Protein AF-A0A1D1XS83-F1 (afdb_monomer)

Organism: NCBI:txid1678845

Foldseek 3Di:
DDDDPDPPPDQDDDDDDDDDDDDDDPPPPPDDDDDDPPPPPVPPVPPPPPPCPVVVVVCVPQVVVQVVCVVVVHDGDDDDPSVVVVVVVVVVVCVVPVDPDDDPDPDDDDDDDD

pLDDT: mean 73.69, std 22.11, range [36.22, 98.56]

Radius of gyration: 24.31 Å; Cα contacts (8 Å, |Δi|>4): 29; chains: 1; bounding box: 33×80×52 Å

Solvent-accessible surface area (backbone atoms only — not comparable to full-atom values): 8290 Å² total; per-residue (Å²): 140,80,87,78,83,79,84,75,80,80,72,80,76,86,78,79,82,81,77,84,82,84,81,91,87,83,87,86,84,86,88,81,83,85,84,80,79,90,71,76,72,72,76,75,63,76,81,72,77,76,81,49,59,67,58,53,56,51,46,69,56,51,48,62,54,34,54,54,29,51,78,69,74,42,82,74,80,76,91,49,72,69,59,52,52,49,53,53,54,52,53,62,74,27,69,87,74,71,58,92,69,81,75,96,61,94,67,91,82,87,83,85,87,132

Mean predicted aligned error: 16.49 Å

Sequence (114 aa):
GQQSPLRHQYHPPMAPKAALSCGLLGTLLVLSSSLIPSSASRFEGPRRALQGAPQRTVQAYLAPHNQLRARLRLPPLQWSDALASYAAWWANQRSGDCLLIHSNSNYGENIFWG

InterPro domains:
  IPR001283 Cysteine-rich secretory protein-related [PTHR10334] (59-113)
  IPR014044 CAP domain [PF00188] (63-113)
  IPR035940 CAP superfamily [G3DSA:3.40.33.10] (52-114)
  IPR035940 CAP superfamily [SSF55797] (56-114)

Secondary structure (DSSP, 8-state):
--PPP----------------------S---------S---------TTSSSHHHHHHHHHHHHHHHHHHHTTPPPP---HHHHHHHHHHHHHHTTT---PPPSSSS-------

Structure (mmCIF, N/CA/C/O backbone):
data_AF-A0A1D1XS83-F1
#
_entry.id   AF-A0A1D1XS83-F1
#
loop_
_atom_site.group_PDB
_atom_site.id
_atom_site.type_symbol
_atom_site.label_atom_id
_atom_site.label_alt_id
_atom_site.label_comp_id
_atom_site.label_asym_id
_atom_site.label_entity_id
_atom_site.label_seq_id
_atom_site.pdbx_PDB_ins_code
_atom_site.Cartn_x
_atom_site.Cartn_y
_atom_site.Cartn_z
_atom_site.occupancy
_atom_site.B_iso_or_equiv
_atom_site.auth_seq_id
_atom_site.auth_comp_id
_atom_site.auth_asym_id
_atom_site.auth_atom_id
_atom_site.pdbx_PDB_model_num
ATOM 1 N N . GLY A 1 1 ? 15.049 26.476 2.700 1.00 44.72 1 GLY A N 1
ATOM 2 C CA . GLY A 1 1 ? 15.568 25.194 3.200 1.00 44.72 1 GLY A CA 1
ATOM 3 C C . GLY A 1 1 ? 15.165 25.045 4.644 1.00 44.72 1 GLY A C 1
ATOM 4 O O . GLY A 1 1 ? 15.668 25.792 5.465 1.00 44.72 1 GLY A O 1
ATOM 5 N N . GLN A 1 2 ? 14.230 24.149 4.945 1.00 36.22 2 GLN A N 1
ATOM 6 C CA . GLN A 1 2 ? 13.930 23.748 6.317 1.00 36.22 2 GLN A CA 1
ATOM 7 C C . GLN A 1 2 ? 14.075 22.231 6.391 1.00 36.22 2 GLN A C 1
ATOM 9 O O . GLN A 1 2 ? 13.381 21.485 5.705 1.00 36.22 2 GLN A O 1
ATOM 14 N N . GLN A 1 3 ? 15.073 21.805 7.157 1.00 41.88 3 GLN A N 1
ATOM 15 C CA . GLN A 1 3 ? 15.390 20.413 7.433 1.00 41.88 3 GLN A CA 1
ATOM 16 C C . GLN A 1 3 ? 14.267 19.818 8.288 1.00 41.88 3 GLN A C 1
ATOM 18 O O . GLN A 1 3 ? 14.021 20.271 9.401 1.00 41.88 3 GLN A O 1
ATOM 23 N N . SER A 1 4 ? 13.569 18.817 7.749 1.00 50.00 4 SER A N 1
ATOM 24 C CA . SER A 1 4 ? 12.632 17.991 8.516 1.00 50.00 4 SER A CA 1
ATOM 25 C C . SER A 1 4 ? 13.433 16.997 9.365 1.00 50.00 4 SER A C 1
ATOM 27 O O . SER A 1 4 ? 14.263 16.277 8.802 1.00 50.00 4 SER A O 1
ATOM 29 N N . PRO A 1 5 ? 13.237 16.941 10.692 1.00 55.75 5 PRO A N 1
ATOM 30 C CA . PRO A 1 5 ? 14.050 16.100 11.555 1.00 55.75 5 PRO A CA 1
ATOM 31 C C . PRO A 1 5 ? 13.614 14.633 11.428 1.00 55.75 5 PRO A C 1
ATOM 33 O O . PRO A 1 5 ? 12.436 14.310 11.543 1.00 55.75 5 PRO A O 1
ATOM 36 N N . LEU A 1 6 ? 14.592 13.768 11.145 1.00 48.41 6 LEU A N 1
ATOM 37 C CA . LEU A 1 6 ? 14.623 12.319 11.390 1.00 48.41 6 LEU A CA 1
ATOM 38 C C . LEU A 1 6 ? 13.275 11.585 11.247 1.00 48.41 6 LEU A C 1
ATOM 40 O O . LEU A 1 6 ? 12.625 11.227 12.229 1.00 48.41 6 LEU A O 1
ATOM 44 N N . ARG A 1 7 ? 12.888 11.280 10.000 1.00 52.75 7 ARG A N 1
ATOM 45 C CA . ARG A 1 7 ? 11.832 10.297 9.715 1.00 52.75 7 ARG A CA 1
ATOM 46 C C . ARG A 1 7 ? 12.312 8.911 10.146 1.00 52.75 7 ARG A C 1
ATOM 48 O O . ARG A 1 7 ? 12.900 8.182 9.351 1.00 52.75 7 ARG A O 1
ATOM 55 N N . HIS A 1 8 ? 12.054 8.544 11.399 1.00 47.12 8 HIS A N 1
ATOM 56 C CA . HIS A 1 8 ? 12.110 7.151 11.818 1.00 47.12 8 HIS A CA 1
ATOM 57 C C . HIS A 1 8 ? 11.146 6.356 10.935 1.00 47.12 8 HIS A C 1
ATOM 59 O O . HIS A 1 8 ? 9.927 6.482 11.024 1.00 47.12 8 HIS A O 1
ATOM 65 N N . GLN A 1 9 ? 11.723 5.575 10.029 1.00 54.81 9 GLN A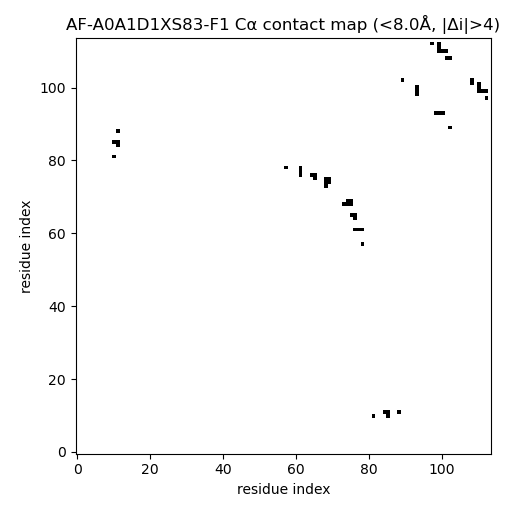 N 1
ATOM 66 C CA . GLN A 1 9 ? 11.041 4.601 9.195 1.00 54.81 9 GLN A CA 1
ATOM 67 C C . GLN A 1 9 ? 10.462 3.536 10.136 1.00 54.81 9 GLN A C 1
ATOM 69 O O . GLN A 1 9 ? 11.142 2.581 10.509 1.00 54.81 9 GLN A O 1
ATOM 74 N N . TYR A 1 10 ? 9.237 3.750 10.616 1.00 55.09 10 TYR A N 1
ATOM 75 C CA . TYR A 1 10 ? 8.570 2.791 11.485 1.00 55.09 10 TYR A CA 1
ATOM 76 C C . TYR A 1 10 ? 8.256 1.537 10.666 1.00 55.09 10 TYR A C 1
ATOM 78 O O . TYR A 1 10 ? 7.391 1.545 9.791 1.00 55.09 10 TYR A O 1
ATOM 86 N N . HIS A 1 11 ? 9.014 0.474 10.924 1.00 56.94 11 HIS A N 1
ATOM 87 C CA . HIS A 1 11 ? 8.752 -0.860 10.408 1.00 56.94 11 HIS A CA 1
ATOM 88 C C . HIS A 1 11 ? 7.805 -1.539 11.405 1.00 56.94 11 HIS A C 1
ATOM 90 O O . HIS A 1 11 ? 8.219 -1.765 12.545 1.00 56.94 11 HIS A O 1
ATOM 96 N N . PRO A 1 12 ? 6.539 -1.819 11.045 1.00 55.03 12 PRO A N 1
ATOM 97 C CA . PRO A 1 12 ? 5.611 -2.429 11.984 1.00 55.03 12 PRO A CA 1
ATOM 98 C C . PRO A 1 12 ? 6.123 -3.821 12.394 1.00 55.03 12 PRO A C 1
ATOM 100 O O . PRO A 1 12 ? 6.532 -4.598 11.525 1.00 55.03 12 PRO A O 1
ATOM 103 N N . PRO A 1 13 ? 6.126 -4.159 13.696 1.00 55.88 13 PRO A N 1
ATOM 104 C CA . PRO A 1 13 ? 6.515 -5.488 14.144 1.00 55.88 13 PRO A CA 1
ATOM 105 C C . PRO A 1 13 ? 5.528 -6.536 13.610 1.00 55.88 13 PRO A C 1
ATOM 107 O O . PRO A 1 13 ? 4.314 -6.323 13.616 1.00 55.88 13 PRO A O 1
ATOM 110 N N . MET A 1 14 ? 6.051 -7.681 13.158 1.00 51.31 14 MET A N 1
ATOM 111 C CA . MET A 1 14 ? 5.242 -8.831 12.746 1.00 51.31 14 MET A CA 1
ATOM 112 C C . MET A 1 14 ? 4.397 -9.295 13.939 1.00 51.31 14 MET A C 1
ATOM 114 O O . MET A 1 14 ? 4.940 -9.820 14.908 1.00 51.31 14 MET A O 1
ATOM 118 N N . ALA A 1 15 ? 3.080 -9.094 13.902 1.00 49.47 15 ALA A N 1
ATOM 119 C CA . ALA A 1 15 ? 2.200 -9.569 14.964 1.00 49.47 15 ALA A CA 1
ATOM 120 C C . ALA A 1 15 ? 2.047 -11.103 14.885 1.00 49.47 15 ALA A C 1
ATOM 122 O O . ALA A 1 15 ? 1.535 -11.605 13.877 1.00 49.47 15 ALA A O 1
ATOM 123 N N . PRO A 1 16 ? 2.424 -11.875 15.923 1.00 41.41 16 PRO A N 1
ATOM 124 C CA . PRO A 1 16 ? 2.022 -13.269 16.020 1.00 41.41 16 PRO A CA 1
ATOM 125 C C . PRO A 1 16 ? 0.538 -13.327 16.403 1.00 41.41 16 PRO A C 1
ATOM 127 O O . PRO A 1 16 ? 0.109 -12.749 17.402 1.00 41.41 16 PRO A O 1
ATOM 130 N N . LYS A 1 17 ? -0.269 -14.037 15.610 1.00 48.69 17 LYS A N 1
ATOM 131 C CA . LYS A 1 17 ? -1.652 -14.355 15.984 1.00 48.69 17 LYS A CA 1
ATOM 132 C C . LYS A 1 17 ? -1.609 -15.279 17.204 1.00 48.69 17 LYS A C 1
ATOM 134 O O . LYS A 1 17 ? -1.162 -16.418 17.090 1.00 48.69 17 LYS A O 1
ATOM 139 N N . ALA A 1 18 ? -2.049 -14.789 18.360 1.00 37.84 18 ALA A N 1
ATOM 140 C CA . ALA A 1 18 ? -2.208 -15.596 19.562 1.00 37.84 18 ALA A CA 1
ATOM 141 C C . ALA A 1 18 ? -3.224 -16.722 19.299 1.00 37.84 18 ALA A C 1
ATOM 143 O O . ALA A 1 18 ? -4.385 -16.461 18.986 1.00 37.84 18 ALA A O 1
ATOM 144 N N . ALA A 1 19 ? -2.783 -17.975 19.404 1.00 4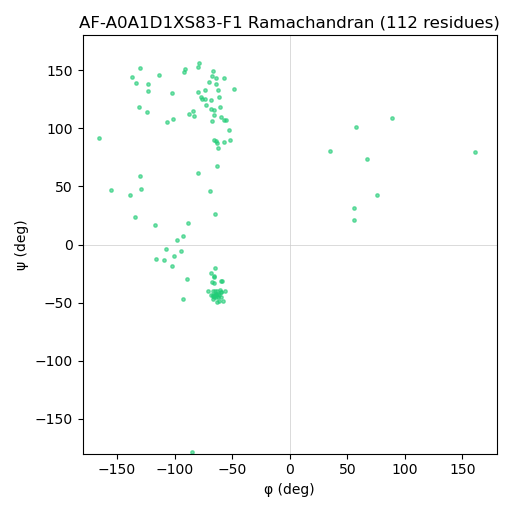3.91 19 ALA A N 1
ATOM 145 C CA . ALA A 1 19 ? -3.665 -19.133 19.407 1.00 43.91 19 ALA A CA 1
ATOM 146 C C . ALA A 1 19 ? -4.198 -19.326 20.833 1.00 43.91 19 ALA A C 1
ATOM 148 O O . ALA A 1 19 ? -3.442 -19.679 21.738 1.00 43.91 19 ALA A O 1
ATOM 149 N N . LEU A 1 20 ? -5.492 -19.070 21.045 1.00 45.03 20 LEU A N 1
ATOM 150 C CA . LEU A 1 20 ? -6.169 -19.447 22.283 1.00 45.03 20 LEU A CA 1
ATOM 151 C C . LEU A 1 20 ? -6.215 -20.981 22.377 1.00 45.03 20 LEU A C 1
ATOM 153 O O . LEU A 1 20 ? -6.833 -21.656 21.556 1.00 45.03 20 LEU A O 1
ATOM 157 N N . SER A 1 21 ? -5.534 -21.508 23.391 1.00 43.88 21 SER A N 1
ATOM 158 C CA . SER A 1 21 ? -5.565 -22.902 23.831 1.00 43.88 21 SER A CA 1
ATOM 159 C C . SER A 1 21 ? -6.935 -23.234 24.436 1.00 43.88 21 SER A C 1
ATOM 161 O O . SER A 1 21 ? -7.373 -22.558 25.366 1.00 43.88 21 SER A O 1
ATOM 163 N N . CYS A 1 22 ? -7.611 -24.269 23.926 1.00 47.06 22 CYS A N 1
ATOM 164 C CA . CYS A 1 22 ? -8.808 -24.844 24.542 1.00 47.06 22 CYS A CA 1
ATOM 165 C C . CYS A 1 22 ? -8.424 -26.190 25.165 1.00 47.06 22 CYS A C 1
ATOM 167 O O . CYS A 1 22 ? -8.142 -27.163 24.464 1.00 47.06 22 CYS A O 1
ATOM 169 N N . GLY A 1 23 ? -8.326 -26.205 26.492 1.00 40.59 23 GLY A N 1
ATOM 170 C CA . GLY A 1 23 ? -8.002 -27.388 27.270 1.00 40.59 23 GLY A CA 1
ATOM 171 C C . GLY A 1 23 ? -9.188 -28.340 27.471 1.00 40.59 23 GLY A C 1
ATOM 172 O O . GLY A 1 23 ? -10.343 -27.934 27.516 1.00 40.59 23 GLY A O 1
ATOM 173 N N . LEU A 1 24 ? -8.824 -29.601 27.722 1.00 52.19 24 LEU A N 1
ATOM 174 C CA . LEU A 1 24 ? -9.300 -30.379 28.879 1.00 52.19 24 LEU A CA 1
ATOM 175 C C . LEU A 1 24 ? -10.727 -30.967 28.890 1.00 52.19 24 LEU A C 1
ATOM 177 O O . LEU A 1 24 ? -11.335 -31.013 29.951 1.00 52.19 24 LEU A O 1
ATOM 181 N N . LEU A 1 25 ? -11.231 -31.551 27.795 1.00 51.00 25 LEU A N 1
ATOM 182 C CA . LEU A 1 25 ? -12.487 -32.339 27.835 1.00 51.00 25 LEU A CA 1
ATOM 183 C C . LEU A 1 25 ? -12.446 -33.642 27.003 1.00 51.00 25 LEU A C 1
ATOM 185 O O . LEU A 1 25 ? -13.391 -33.967 26.293 1.00 51.00 25 LEU A O 1
ATOM 189 N N . GLY A 1 26 ? -11.346 -34.403 27.057 1.00 47.09 26 GLY A N 1
ATOM 190 C CA . GLY A 1 26 ? -11.143 -35.562 26.169 1.00 47.09 26 GLY A CA 1
ATOM 191 C C . GLY A 1 26 ? -10.632 -36.855 26.809 1.00 47.09 26 GLY A C 1
ATOM 192 O O . GLY A 1 26 ? -10.004 -37.636 26.104 1.00 47.09 26 GLY A O 1
ATOM 193 N N . THR A 1 27 ? -10.823 -37.093 28.111 1.00 54.19 27 THR A N 1
ATOM 194 C CA . THR A 1 27 ? -10.194 -38.241 28.806 1.00 54.19 27 THR A CA 1
ATOM 195 C C . THR A 1 27 ? -11.147 -39.286 29.399 1.00 54.19 27 THR A C 1
ATOM 197 O O . THR A 1 27 ? -10.691 -40.116 30.177 1.00 54.19 27 THR A O 1
ATOM 200 N N . LEU A 1 28 ? -12.432 -39.344 29.019 1.00 48.22 28 LEU A N 1
ATOM 201 C CA . LEU A 1 28 ? -13.363 -40.330 29.606 1.00 48.22 28 LEU A CA 1
ATOM 202 C C . LEU A 1 28 ? -14.172 -41.162 28.601 1.00 48.22 28 LEU A C 1
ATOM 204 O O . LEU A 1 28 ? -15.377 -41.329 28.755 1.00 48.22 28 LEU A O 1
ATOM 208 N N . LEU A 1 29 ? -13.521 -41.726 27.584 1.00 46.41 29 LEU A N 1
ATOM 209 C CA . LEU A 1 29 ? -14.107 -42.852 26.838 1.00 46.41 29 LEU A CA 1
ATOM 210 C C . LEU A 1 29 ? -13.033 -43.722 26.176 1.00 46.41 29 LEU A C 1
ATOM 212 O O . LEU A 1 29 ? -13.105 -44.086 25.008 1.00 46.41 29 LEU A O 1
ATOM 216 N N . VAL A 1 30 ? -12.005 -44.063 26.952 1.00 54.34 30 VAL A N 1
ATOM 217 C CA . VAL A 1 30 ? -11.121 -45.188 26.640 1.00 54.34 30 VAL A CA 1
ATOM 218 C C . VAL A 1 30 ? -11.579 -46.328 27.532 1.00 54.34 30 VAL A C 1
ATOM 220 O O . VAL A 1 30 ? -11.390 -46.213 28.734 1.00 54.34 30 VAL A O 1
ATOM 223 N N . LEU A 1 31 ? -12.229 -47.350 26.956 1.00 50.28 31 LEU A N 1
ATOM 224 C CA . LEU A 1 31 ? -12.263 -48.766 27.386 1.00 50.28 31 LEU A CA 1
ATOM 225 C C . LEU A 1 31 ? -13.466 -49.494 26.747 1.00 50.28 31 LEU A C 1
ATOM 227 O O . LEU A 1 31 ? -14.498 -49.707 27.374 1.00 50.28 31 LEU A O 1
ATOM 231 N N . SER A 1 32 ? -13.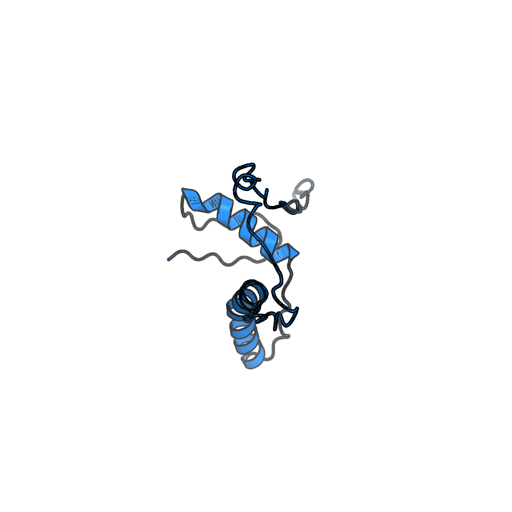335 -49.895 25.482 1.00 54.09 32 SER A N 1
ATOM 232 C CA . SER A 1 32 ? -13.950 -51.133 24.966 1.00 54.09 32 SER A CA 1
ATOM 233 C C . SER A 1 32 ? -13.342 -51.512 23.611 1.00 54.09 32 SER A C 1
ATOM 235 O O . SER A 1 32 ? -13.758 -51.074 22.550 1.00 54.09 32 SER A O 1
ATOM 237 N N . SER A 1 33 ? -12.304 -52.339 23.705 1.00 48.03 33 SER A N 1
ATOM 238 C CA . SER A 1 33 ? -12.086 -53.521 22.867 1.00 48.03 33 SER A CA 1
ATOM 239 C C . SER A 1 33 ? -12.005 -53.380 21.336 1.00 48.03 33 SER A C 1
ATOM 241 O O . SER A 1 33 ? -12.990 -53.477 20.615 1.00 48.03 33 SER A O 1
ATOM 243 N N . SER A 1 34 ? -10.745 -53.406 20.886 1.00 52.38 34 SER A N 1
ATOM 244 C CA . SER A 1 34 ? -10.217 -54.403 19.936 1.00 52.38 34 SER A CA 1
ATOM 245 C C . SER A 1 34 ? -10.322 -54.149 18.422 1.00 52.38 34 SER A C 1
ATOM 247 O O . SER A 1 34 ? -11.343 -54.377 17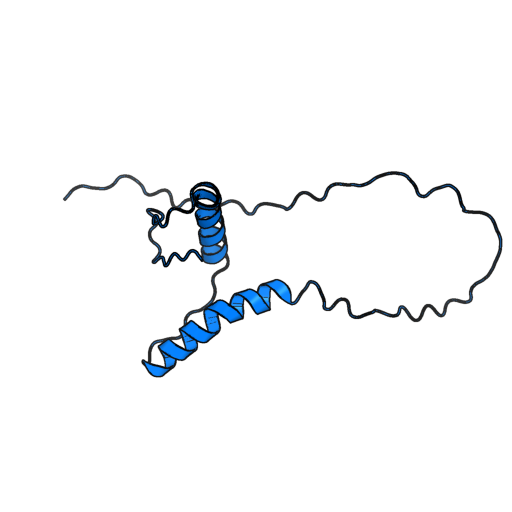.788 1.00 52.38 34 SER A O 1
ATOM 249 N N . LEU A 1 35 ? -9.136 -53.869 17.856 1.00 54.12 35 LEU A N 1
ATOM 250 C CA . LEU A 1 35 ? -8.633 -54.325 16.547 1.00 54.12 35 LEU A CA 1
ATOM 251 C C . LEU A 1 35 ? -9.348 -53.793 15.294 1.00 54.12 35 LEU A C 1
ATOM 253 O O . LEU A 1 35 ? -9.982 -54.534 14.550 1.00 54.12 35 LEU A O 1
ATOM 257 N N . ILE A 1 36 ? -9.108 -52.520 14.980 1.00 59.62 36 ILE A N 1
ATOM 258 C CA . ILE A 1 36 ? -9.217 -52.029 13.601 1.00 59.62 36 ILE A CA 1
ATOM 259 C C . ILE A 1 36 ? -7.876 -52.336 12.911 1.00 59.62 36 ILE A C 1
ATOM 261 O O . ILE A 1 36 ? -6.857 -51.775 13.325 1.00 59.62 36 ILE A O 1
ATOM 265 N N . PRO A 1 37 ? -7.817 -53.212 11.890 1.00 47.41 37 PRO A N 1
ATOM 266 C CA . PRO A 1 37 ? -6.618 -53.346 11.079 1.00 47.41 37 PRO A CA 1
ATOM 267 C C . PRO A 1 37 ? -6.339 -52.010 10.387 1.00 47.41 37 PRO A C 1
ATOM 269 O O . PRO A 1 37 ? -7.208 -51.424 9.741 1.00 47.41 37 PRO A O 1
ATOM 272 N N . SER A 1 38 ? -5.114 -51.517 10.567 1.00 55.88 38 SER A N 1
ATOM 273 C CA . SER A 1 38 ? -4.587 -50.288 9.983 1.00 55.88 38 SER A CA 1
ATOM 274 C C . SER A 1 38 ? -4.669 -50.318 8.460 1.00 55.88 38 SER A C 1
ATOM 276 O O . SER A 1 38 ? -3.735 -50.681 7.756 1.00 55.88 38 SER A O 1
ATOM 278 N N . SER A 1 39 ? -5.796 -49.878 7.932 1.00 56.91 39 SER A N 1
ATOM 279 C CA . SER A 1 39 ? -5.889 -49.260 6.618 1.00 56.91 39 SER A CA 1
ATOM 280 C C . SER A 1 39 ? -6.660 -47.969 6.800 1.00 56.91 39 SER A C 1
ATOM 282 O O . SER A 1 39 ? -7.705 -47.739 6.202 1.00 56.91 39 SER A O 1
ATOM 284 N N . ALA A 1 40 ? -6.117 -47.097 7.653 1.00 51.44 40 ALA A N 1
ATOM 285 C CA . ALA A 1 40 ? -6.334 -45.681 7.465 1.00 51.44 40 ALA A CA 1
ATOM 286 C C . ALA A 1 40 ? -5.704 -45.334 6.111 1.00 51.44 40 ALA A C 1
ATOM 288 O O . ALA A 1 40 ? -4.580 -44.837 6.033 1.00 51.44 40 ALA A O 1
ATOM 289 N N . SER A 1 41 ? -6.453 -45.560 5.030 1.00 50.12 41 SER A N 1
ATOM 290 C CA . SER A 1 41 ? -6.524 -44.554 3.989 1.00 50.12 41 SER A CA 1
ATOM 291 C C . SER A 1 41 ? -6.900 -43.287 4.735 1.00 50.12 41 SER A C 1
ATOM 293 O O . SER A 1 41 ? -8.070 -43.016 4.997 1.00 50.12 41 SER A O 1
ATOM 295 N N . ARG A 1 42 ? -5.872 -42.558 5.187 1.00 53.00 42 ARG A N 1
ATOM 296 C CA . ARG A 1 42 ? -5.993 -41.147 5.485 1.00 53.00 42 ARG A CA 1
ATOM 297 C C . ARG A 1 42 ? -6.573 -40.605 4.197 1.00 53.00 42 ARG A C 1
ATOM 299 O O . ARG A 1 42 ? -5.870 -40.465 3.200 1.00 53.00 42 ARG A O 1
ATOM 306 N N . PHE A 1 43 ? -7.886 -40.408 4.193 1.00 48.66 43 PHE A N 1
ATOM 307 C CA . PHE A 1 43 ? -8.494 -39.477 3.285 1.00 48.66 43 PHE A CA 1
ATOM 308 C C . PHE A 1 43 ? -7.888 -38.155 3.730 1.00 48.66 43 PHE A C 1
ATOM 310 O O . PHE A 1 43 ? -8.380 -37.481 4.633 1.00 48.66 43 PHE A O 1
ATOM 317 N N . GLU A 1 44 ? -6.720 -37.862 3.162 1.00 55.69 44 GLU A N 1
ATOM 318 C CA . GLU A 1 44 ? -6.131 -36.545 3.070 1.00 55.69 44 GLU A CA 1
ATOM 319 C C . GLU A 1 44 ? -7.122 -35.764 2.198 1.00 55.69 44 GLU A C 1
ATOM 321 O O . GLU A 1 44 ? -6.876 -35.453 1.034 1.00 55.69 44 GLU A O 1
ATOM 326 N N . GLY A 1 45 ? -8.319 -35.526 2.751 1.00 55.69 45 GLY A N 1
ATOM 327 C CA . GLY A 1 45 ? -9.265 -34.575 2.215 1.00 55.69 45 GLY A CA 1
ATOM 328 C C . GLY A 1 45 ? -8.453 -33.314 1.981 1.00 55.69 45 GLY A C 1
ATOM 329 O O . GLY A 1 45 ? -7.596 -32.992 2.814 1.00 55.69 45 GLY A O 1
ATOM 330 N N . PRO A 1 46 ? -8.603 -32.670 0.818 1.00 54.06 46 PRO A N 1
ATOM 331 C CA . PRO A 1 46 ? -7.615 -31.733 0.338 1.00 54.06 46 PRO A CA 1
ATOM 332 C C . PRO A 1 46 ? -7.402 -30.666 1.407 1.00 54.06 46 PRO A C 1
ATOM 334 O O . PRO A 1 46 ? -8.213 -29.758 1.572 1.00 54.06 46 PRO A O 1
ATOM 337 N N . ARG A 1 47 ? -6.249 -30.718 2.084 1.00 53.09 47 ARG A N 1
ATOM 338 C CA . ARG A 1 47 ? -5.713 -29.641 2.930 1.00 53.09 47 ARG A CA 1
ATOM 339 C C . ARG A 1 47 ? -5.362 -28.397 2.091 1.00 53.09 47 ARG A C 1
ATOM 341 O O . ARG A 1 47 ? -4.514 -27.596 2.460 1.00 53.09 47 ARG A O 1
ATOM 348 N N . ARG A 1 48 ? -6.029 -28.202 0.948 1.00 53.16 48 ARG A N 1
ATOM 349 C CA . ARG A 1 48 ? -5.860 -27.106 -0.009 1.00 53.16 48 ARG A CA 1
ATOM 350 C C . ARG A 1 48 ? -6.730 -25.886 0.316 1.00 53.16 48 ARG A C 1
ATOM 352 O O . ARG A 1 48 ? -6.939 -25.055 -0.559 1.00 53.16 48 ARG A O 1
ATOM 359 N N . ALA A 1 49 ? -7.237 -25.751 1.542 1.00 55.12 49 ALA A N 1
ATOM 360 C CA . ALA A 1 49 ? -8.094 -24.620 1.909 1.00 55.12 49 ALA A CA 1
ATOM 361 C C . ALA A 1 49 ? -7.390 -23.488 2.684 1.00 55.12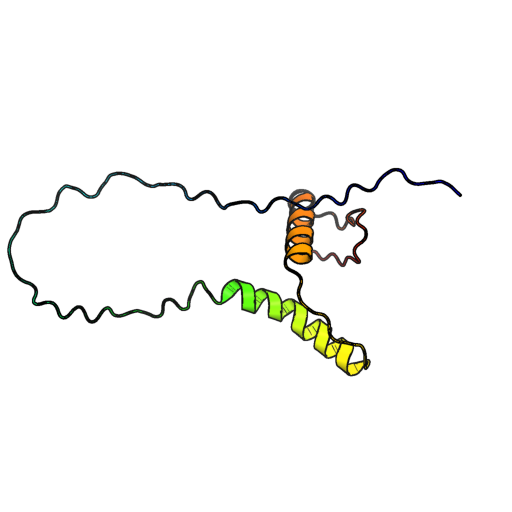 49 ALA A C 1
ATOM 363 O O . ALA A 1 49 ? -7.966 -22.415 2.803 1.00 55.12 49 ALA A O 1
ATOM 364 N N . LEU A 1 50 ? -6.145 -23.651 3.154 1.00 50.94 50 LEU A N 1
ATOM 365 C CA . LEU A 1 50 ? -5.457 -22.587 3.917 1.00 50.94 50 LEU A CA 1
ATOM 366 C C . LEU A 1 50 ? -4.195 -22.009 3.266 1.00 50.94 50 LEU A C 1
ATOM 368 O O . LEU A 1 50 ? -3.748 -20.943 3.672 1.00 50.94 50 LEU A O 1
ATOM 372 N N . GLN A 1 51 ? -3.654 -22.639 2.221 1.00 50.25 51 GLN A N 1
ATOM 373 C CA . GLN A 1 51 ? -2.447 -22.140 1.539 1.00 50.25 51 GLN A CA 1
ATOM 374 C C . GLN A 1 51 ? -2.740 -21.253 0.312 1.00 50.25 51 GLN A C 1
ATOM 376 O O . GLN A 1 51 ? -1.824 -20.665 -0.252 1.00 50.25 51 GLN A O 1
ATOM 381 N N . GLY A 1 52 ? -4.008 -21.111 -0.100 1.00 53.38 52 GLY A N 1
ATOM 382 C CA . GLY A 1 52 ? -4.390 -20.362 -1.309 1.00 53.38 52 GLY A CA 1
ATOM 383 C C . GLY A 1 52 ? -4.958 -18.958 -1.079 1.00 53.38 52 GLY A C 1
ATOM 384 O O . GLY A 1 52 ? -4.983 -18.162 -2.015 1.00 53.38 52 GLY A O 1
ATOM 385 N N . ALA A 1 53 ? -5.419 -18.637 0.134 1.00 59.69 53 ALA A N 1
ATOM 386 C CA . ALA A 1 53 ? -6.100 -17.369 0.407 1.00 59.69 53 ALA A CA 1
ATOM 387 C C . ALA A 1 53 ? -5.188 -16.132 0.248 1.00 59.69 53 ALA A C 1
ATOM 389 O O . ALA A 1 53 ? -5.601 -15.209 -0.452 1.00 59.69 53 ALA A O 1
ATOM 390 N N . PRO A 1 54 ? -3.937 -16.108 0.765 1.00 72.62 54 PRO A N 1
ATOM 391 C CA . PRO A 1 54 ? -3.057 -14.948 0.599 1.00 72.62 54 PRO A CA 1
ATOM 392 C C . PRO A 1 54 ? -2.677 -14.718 -0.865 1.00 72.62 54 PRO A C 1
ATOM 394 O O . PRO A 1 54 ? -2.738 -13.597 -1.354 1.00 72.62 54 PRO A O 1
ATOM 397 N N . GLN A 1 55 ? -2.351 -15.793 -1.591 1.00 78.56 55 GLN A N 1
ATOM 398 C CA . GLN A 1 55 ? -1.929 -15.710 -2.992 1.00 78.56 55 GLN A CA 1
ATOM 399 C C . GLN A 1 55 ? -3.050 -15.197 -3.900 1.00 78.56 55 GLN A C 1
ATOM 401 O O . GLN A 1 55 ? -2.805 -14.362 -4.767 1.00 78.56 55 GLN A O 1
ATOM 406 N N . ARG A 1 56 ? -4.296 -15.636 -3.678 1.00 85.56 56 ARG A N 1
ATOM 407 C CA . ARG A 1 56 ? -5.449 -15.121 -4.431 1.00 85.56 56 ARG A CA 1
ATOM 408 C C . ARG A 1 56 ? -5.679 -13.633 -4.172 1.00 85.56 56 ARG A C 1
ATOM 410 O O . ARG A 1 56 ? -5.889 -12.895 -5.130 1.00 85.56 56 ARG A O 1
ATOM 417 N N . THR A 1 57 ? -5.581 -13.187 -2.918 1.00 88.88 57 THR A N 1
ATOM 418 C CA . THR A 1 57 ? -5.723 -11.765 -2.570 1.00 88.88 57 THR A CA 1
ATOM 419 C C . THR A 1 57 ? -4.618 -10.919 -3.199 1.00 88.88 57 THR A C 1
ATOM 421 O O . THR A 1 57 ? -4.915 -9.898 -3.808 1.00 88.88 57 THR A O 1
ATOM 424 N N . VAL A 1 58 ? -3.356 -11.357 -3.136 1.00 94.69 58 VAL A N 1
ATOM 425 C CA . VAL A 1 58 ? -2.231 -10.647 -3.771 1.00 94.69 58 VAL A CA 1
ATOM 426 C C . VAL A 1 58 ? -2.459 -10.480 -5.273 1.00 94.69 58 VAL A C 1
ATOM 428 O O . VAL A 1 58 ? -2.338 -9.373 -5.799 1.00 94.69 58 VAL A O 1
ATOM 431 N N . GLN A 1 59 ? -2.834 -11.556 -5.970 1.00 95.44 59 GLN A N 1
ATOM 432 C CA . GLN A 1 59 ? -3.049 -11.509 -7.418 1.00 95.44 59 GLN A CA 1
ATOM 433 C C . GLN A 1 59 ? -4.231 -10.620 -7.815 1.00 95.44 59 GLN A C 1
ATOM 435 O O . GLN A 1 59 ? -4.154 -9.947 -8.842 1.00 95.44 59 GLN A O 1
ATOM 440 N N . ALA A 1 60 ? -5.282 -10.554 -6.990 1.00 95.00 60 ALA A N 1
ATOM 441 C CA . ALA A 1 60 ? -6.423 -9.673 -7.230 1.00 95.00 60 ALA A CA 1
ATOM 442 C C . ALA A 1 60 ? -6.022 -8.188 -7.299 1.00 95.00 60 ALA A C 1
ATOM 444 O O . ALA A 1 60 ? -6.619 -7.436 -8.065 1.00 95.00 60 ALA A O 1
ATOM 445 N N . TYR A 1 61 ? -4.982 -7.775 -6.567 1.00 94.06 61 TYR A N 1
ATOM 446 C CA . TYR A 1 61 ? -4.453 -6.412 -6.640 1.00 94.06 61 TYR A CA 1
ATOM 447 C C . TYR A 1 61 ? -3.317 -6.274 -7.656 1.00 94.06 61 TYR A C 1
ATOM 449 O O . TYR A 1 61 ? -3.335 -5.349 -8.465 1.00 94.06 61 TYR A O 1
ATOM 457 N N . LEU A 1 62 ? -2.330 -7.173 -7.666 1.00 96.88 62 LEU A N 1
ATOM 458 C CA . LEU A 1 62 ? -1.129 -6.999 -8.488 1.00 96.88 62 LEU A CA 1
ATOM 459 C C . LEU A 1 62 ? -1.397 -7.181 -9.992 1.00 96.88 62 LEU A C 1
ATOM 461 O O . LEU A 1 62 ? -0.857 -6.428 -10.808 1.00 96.88 62 LEU A O 1
ATOM 465 N N . ALA A 1 63 ? -2.229 -8.156 -10.377 1.00 97.56 63 ALA A N 1
ATOM 466 C CA . ALA A 1 63 ? -2.419 -8.504 -11.784 1.00 97.56 63 ALA A CA 1
ATOM 467 C C . ALA A 1 63 ? -3.101 -7.387 -12.601 1.00 97.56 63 ALA A C 1
ATOM 469 O O . ALA A 1 63 ? -2.552 -7.027 -13.646 1.00 97.56 63 ALA A O 1
ATOM 470 N N . PRO A 1 64 ? -4.207 -6.756 -12.150 1.00 97.81 64 PRO A N 1
ATOM 471 C CA . PRO A 1 64 ? -4.814 -5.640 -12.883 1.00 97.81 64 PRO A CA 1
ATOM 472 C C . PRO A 1 64 ? -3.872 -4.440 -13.048 1.00 97.81 64 PRO A C 1
ATOM 474 O O . PRO A 1 64 ? -3.801 -3.851 -14.129 1.00 97.81 64 PRO A O 1
ATOM 477 N N . HIS A 1 65 ? -3.088 -4.114 -12.012 1.00 97.56 65 HIS A N 1
ATOM 478 C CA . HIS A 1 65 ? -2.085 -3.048 -12.087 1.00 97.56 65 HIS A CA 1
ATOM 479 C C . HIS A 1 65 ? -1.035 -3.358 -13.156 1.00 97.56 65 HIS A C 1
ATOM 481 O O . HIS A 1 65 ? -0.750 -2.520 -14.013 1.00 97.56 65 HIS A O 1
ATOM 487 N N . ASN A 1 66 ? -0.488 -4.574 -13.150 1.00 98.50 66 ASN A N 1
ATOM 488 C CA . ASN A 1 66 ? 0.518 -4.980 -14.126 1.00 98.50 66 ASN A CA 1
ATOM 489 C C . ASN A 1 66 ? -0.044 -5.097 -15.546 1.00 98.50 66 ASN A C 1
ATOM 491 O O . ASN A 1 66 ? 0.660 -4.759 -16.496 1.00 98.50 66 ASN A O 1
ATOM 495 N N . GLN A 1 67 ? -1.314 -5.474 -15.710 1.00 98.44 67 GLN A N 1
ATOM 496 C CA . GLN A 1 67 ? -1.975 -5.472 -17.014 1.00 98.44 67 GLN A CA 1
ATOM 497 C C . GLN A 1 67 ? -2.057 -4.056 -17.603 1.00 98.44 67 GLN A C 1
ATOM 499 O O . GLN A 1 67 ? -1.746 -3.859 -18.778 1.00 98.44 67 GLN A O 1
ATOM 504 N N . LEU A 1 68 ? -2.442 -3.056 -16.803 1.00 98.19 68 LEU A N 1
ATOM 505 C CA . LEU A 1 68 ? -2.484 -1.659 -17.246 1.00 98.19 68 LEU A CA 1
ATOM 506 C C . LEU A 1 68 ? -1.084 -1.108 -17.532 1.00 98.19 68 LEU A C 1
ATOM 508 O O . LEU A 1 68 ? -0.869 -0.480 -18.568 1.00 98.19 68 LEU A O 1
ATOM 512 N N . ARG A 1 69 ? -0.109 -1.396 -16.663 1.00 98.56 69 ARG A N 1
ATOM 513 C CA . ARG A 1 69 ? 1.289 -0.989 -16.867 1.00 98.56 69 ARG A CA 1
ATOM 514 C C . ARG A 1 69 ? 1.871 -1.565 -18.154 1.00 98.56 69 ARG A C 1
ATOM 516 O O . ARG A 1 69 ? 2.511 -0.826 -18.895 1.00 98.56 69 ARG A O 1
ATOM 523 N N . ALA A 1 70 ? 1.577 -2.826 -18.471 1.00 98.56 70 ALA A N 1
ATOM 524 C CA . ALA A 1 70 ? 1.999 -3.450 -19.722 1.00 98.56 70 ALA A CA 1
ATOM 525 C C . ALA A 1 70 ? 1.407 -2.747 -20.957 1.00 98.56 70 ALA A C 1
ATOM 527 O O . ALA A 1 70 ? 2.140 -2.477 -21.908 1.00 98.56 70 ALA A O 1
ATOM 528 N N . ARG A 1 71 ? 0.116 -2.369 -20.930 1.00 98.44 71 ARG A N 1
ATOM 529 C CA . ARG A 1 71 ? -0.520 -1.589 -22.017 1.00 98.44 71 ARG A CA 1
ATOM 530 C C . ARG A 1 71 ? 0.173 -0.243 -22.250 1.00 98.44 71 ARG A C 1
ATOM 532 O O . ARG A 1 71 ? 0.226 0.227 -23.380 1.00 98.44 71 ARG A O 1
ATOM 539 N N . LEU A 1 72 ? 0.733 0.341 -21.191 1.00 98.25 72 LEU A N 1
ATOM 540 C CA . LEU A 1 72 ? 1.483 1.599 -21.221 1.00 98.25 72 LEU A CA 1
ATOM 541 C C . LEU A 1 72 ? 3.002 1.411 -21.393 1.00 98.25 72 LEU A C 1
ATOM 543 O O . LEU A 1 72 ? 3.743 2.384 -21.295 1.00 98.25 72 LEU A O 1
ATOM 547 N N . ARG A 1 73 ? 3.480 0.182 -21.648 1.00 98.31 73 ARG A N 1
ATOM 548 C CA . ARG A 1 73 ? 4.911 -0.165 -21.768 1.00 98.31 73 ARG A CA 1
ATOM 549 C C . ARG A 1 73 ? 5.751 0.219 -20.538 1.00 98.31 73 ARG A C 1
ATOM 551 O O . ARG A 1 73 ? 6.934 0.525 -20.657 1.00 98.31 73 ARG A O 1
ATOM 558 N N . LEU A 1 74 ? 5.149 0.192 -19.350 1.00 98.25 74 LEU A N 1
ATOM 559 C CA . LEU A 1 74 ? 5.830 0.432 -18.079 1.00 98.25 74 LEU A CA 1
ATOM 560 C C . LEU A 1 74 ? 6.329 -0.891 -17.468 1.00 98.25 74 LEU A C 1
ATOM 562 O O . LEU A 1 74 ? 5.650 -1.912 -17.607 1.00 98.25 74 LEU A O 1
ATOM 566 N N . PRO A 1 75 ? 7.458 -0.891 -16.729 1.00 98.31 75 PRO A N 1
ATOM 567 C CA . PRO A 1 75 ? 7.947 -2.086 -16.038 1.00 98.31 75 PRO A CA 1
ATOM 568 C C . PRO A 1 75 ? 6.899 -2.660 -15.071 1.00 98.31 75 PRO A C 1
ATOM 570 O O . PRO A 1 75 ? 6.203 -1.873 -14.425 1.00 98.31 75 PRO A O 1
ATOM 573 N N . PRO A 1 76 ? 6.774 -3.987 -14.910 1.00 98.06 76 PRO A N 1
ATOM 574 C CA . PRO A 1 76 ? 5.825 -4.567 -13.964 1.00 98.06 76 PRO A CA 1
ATOM 575 C C . PRO A 1 76 ? 6.213 -4.252 -12.513 1.00 98.06 76 PRO A C 1
ATOM 577 O O . PRO A 1 76 ? 7.387 -4.123 -12.173 1.00 98.06 76 PRO A O 1
ATOM 580 N N . LEU A 1 77 ? 5.208 -4.140 -11.650 1.00 97.75 77 LEU A N 1
ATOM 581 C CA . LEU A 1 77 ? 5.379 -4.090 -10.203 1.00 97.75 77 LEU A CA 1
ATOM 582 C C . LEU A 1 77 ? 5.5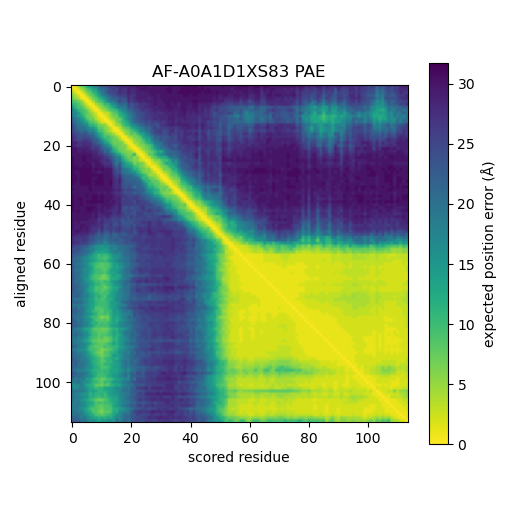80 -5.500 -9.648 1.00 97.75 77 LEU A C 1
ATOM 584 O O . LEU A 1 77 ? 5.056 -6.480 -10.186 1.00 97.75 77 LEU A O 1
ATOM 588 N N . GLN A 1 78 ? 6.286 -5.572 -8.525 1.00 96.75 78 GLN A N 1
ATOM 589 C CA . GLN A 1 78 ? 6.432 -6.774 -7.714 1.00 96.75 78 GLN A CA 1
ATOM 590 C C . GLN A 1 78 ? 5.752 -6.553 -6.366 1.00 96.75 78 GLN A C 1
ATOM 592 O O . GLN A 1 78 ? 5.740 -5.437 -5.843 1.00 96.75 78 GLN A O 1
ATOM 597 N N . TRP A 1 79 ? 5.176 -7.617 -5.813 1.00 95.62 79 TRP A N 1
ATOM 598 C CA . TRP A 1 79 ? 4.603 -7.568 -4.475 1.00 95.62 79 TRP A CA 1
ATOM 599 C C . TRP A 1 79 ? 5.698 -7.386 -3.417 1.0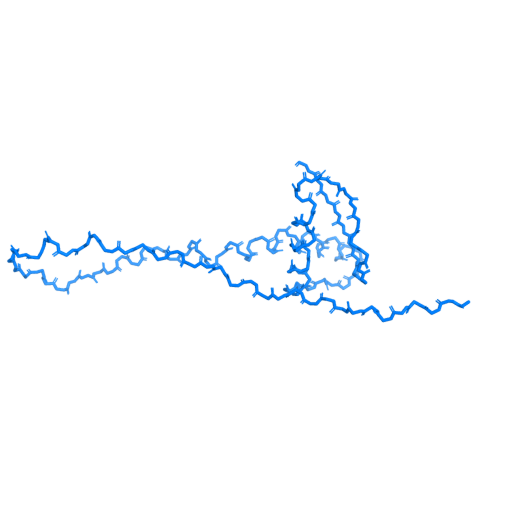0 95.62 79 TRP A C 1
ATOM 601 O O . TRP A 1 79 ? 6.790 -7.933 -3.553 1.00 95.62 79 TRP A O 1
ATOM 611 N N . SER A 1 80 ? 5.390 -6.647 -2.353 1.00 95.38 80 SER A N 1
ATOM 612 C CA . SER A 1 80 ? 6.266 -6.479 -1.193 1.00 95.38 80 SER A CA 1
ATOM 613 C C . SER A 1 80 ? 5.471 -6.723 0.081 1.00 95.38 80 SER A C 1
ATOM 615 O O . SER A 1 80 ? 4.539 -5.978 0.391 1.00 95.38 80 SER A O 1
ATOM 617 N N . ASP A 1 81 ? 5.865 -7.740 0.845 1.00 91.88 81 ASP A N 1
ATOM 618 C CA . ASP A 1 81 ? 5.202 -8.082 2.108 1.00 91.88 81 ASP A CA 1
ATOM 619 C C . ASP A 1 81 ? 5.372 -6.989 3.171 1.00 91.88 81 ASP A C 1
ATOM 621 O O . ASP A 1 81 ? 4.489 -6.785 4.008 1.00 91.88 81 ASP A O 1
ATOM 625 N N . ALA A 1 82 ? 6.468 -6.226 3.105 1.00 92.25 82 ALA A N 1
ATOM 626 C CA . ALA A 1 82 ? 6.684 -5.069 3.967 1.00 92.25 82 ALA A CA 1
ATOM 627 C C . ALA A 1 82 ? 5.681 -3.944 3.661 1.00 92.25 82 ALA A C 1
ATOM 629 O O . ALA A 1 82 ? 5.077 -3.392 4.580 1.00 92.25 82 ALA A O 1
ATOM 630 N N . LEU A 1 83 ? 5.450 -3.642 2.375 1.00 94.75 83 LEU A N 1
ATOM 631 C CA . LEU A 1 83 ? 4.443 -2.656 1.962 1.00 94.75 83 LEU A CA 1
ATOM 632 C C . LEU A 1 83 ? 3.025 -3.124 2.288 1.00 94.75 83 LEU A C 1
ATOM 634 O O . LEU A 1 83 ? 2.217 -2.334 2.766 1.00 94.75 83 LEU A O 1
ATOM 638 N N . ALA A 1 84 ? 2.732 -4.408 2.085 1.00 94.88 84 ALA A N 1
ATOM 639 C CA . ALA A 1 84 ? 1.439 -4.984 2.433 1.00 94.88 84 ALA A CA 1
ATOM 640 C C . ALA A 1 84 ? 1.153 -4.878 3.938 1.00 94.88 84 ALA A C 1
ATOM 642 O O . ALA A 1 84 ? 0.060 -4.480 4.339 1.00 94.88 84 ALA A O 1
ATOM 643 N N . SER A 1 85 ? 2.155 -5.177 4.770 1.00 93.56 85 SER A N 1
ATOM 644 C CA . SER A 1 85 ? 2.061 -5.040 6.227 1.00 93.56 85 SER A CA 1
ATOM 645 C C . SER A 1 85 ? 1.850 -3.584 6.647 1.00 93.56 85 SER A C 1
ATOM 647 O O . SER A 1 85 ? 1.037 -3.312 7.528 1.00 93.56 85 SER A O 1
ATOM 649 N N . TYR A 1 86 ? 2.532 -2.642 5.988 1.00 95.06 86 TYR A N 1
ATOM 650 C CA . TYR A 1 86 ? 2.340 -1.212 6.219 1.00 95.06 86 TYR A CA 1
ATOM 651 C C . TYR A 1 86 ? 0.918 -0.753 5.861 1.00 95.06 86 TYR A C 1
ATOM 653 O O . TYR A 1 86 ? 0.247 -0.125 6.679 1.00 95.06 86 TYR A O 1
ATOM 661 N N . ALA A 1 87 ? 0.432 -1.120 4.672 1.00 95.00 87 ALA A N 1
ATOM 662 C CA . ALA A 1 87 ? -0.913 -0.784 4.213 1.00 95.00 87 ALA A CA 1
ATOM 663 C C . ALA A 1 87 ? -1.995 -1.355 5.146 1.00 95.00 87 ALA A C 1
ATOM 665 O O . ALA A 1 87 ? -2.946 -0.655 5.487 1.00 95.00 87 ALA A O 1
ATOM 666 N N . ALA A 1 88 ? -1.822 -2.595 5.620 1.00 94.12 88 ALA A N 1
ATOM 667 C CA . ALA A 1 88 ? -2.724 -3.209 6.592 1.00 94.12 88 ALA A CA 1
ATOM 668 C C . ALA A 1 88 ? -2.715 -2.469 7.940 1.00 94.12 88 ALA A C 1
ATOM 670 O O . ALA A 1 88 ? -3.774 -2.213 8.513 1.00 94.12 88 ALA A O 1
ATOM 671 N N . TRP A 1 89 ? -1.534 -2.094 8.441 1.00 94.81 89 TRP A N 1
ATOM 672 C CA . TRP A 1 89 ? -1.415 -1.306 9.668 1.00 94.81 89 TRP A CA 1
ATOM 673 C C . TRP A 1 89 ? -2.128 0.046 9.545 1.00 94.81 89 TRP A C 1
ATOM 675 O O . TRP A 1 89 ? -2.876 0.405 10.455 1.00 94.81 89 TRP A O 1
ATOM 685 N N . TRP A 1 90 ? -1.950 0.761 8.428 1.00 94.88 90 TRP A N 1
ATOM 686 C CA . TRP A 1 90 ? -2.586 2.063 8.217 1.00 94.88 90 TRP A CA 1
ATOM 687 C C . TRP A 1 90 ? -4.104 1.960 8.048 1.00 94.88 90 TRP A C 1
ATOM 689 O O . TRP A 1 90 ? -4.839 2.710 8.688 1.00 94.88 90 TRP A O 1
ATOM 699 N N . ALA A 1 91 ? -4.592 0.987 7.272 1.00 94.06 91 ALA A N 1
ATOM 700 C CA . ALA A 1 91 ? -6.026 0.743 7.121 1.00 94.06 91 ALA A CA 1
ATOM 701 C C . ALA A 1 91 ? -6.706 0.490 8.479 1.00 94.06 91 ALA A C 1
ATOM 703 O O . ALA A 1 91 ? -7.766 1.047 8.757 1.00 94.06 91 ALA A O 1
ATOM 704 N N . ASN A 1 92 ? -6.051 -0.260 9.372 1.00 94.50 92 ASN A N 1
ATOM 705 C CA . ASN A 1 92 ? -6.542 -0.481 10.734 1.00 94.50 92 ASN A CA 1
ATOM 706 C C . ASN A 1 92 ? -6.570 0.801 11.586 1.00 94.50 92 ASN A C 1
ATOM 708 O O . ASN A 1 92 ? -7.395 0.902 12.486 1.00 94.50 92 ASN A O 1
ATOM 712 N N . GLN A 1 93 ? -5.723 1.804 11.311 1.00 93.81 93 GLN A N 1
ATOM 713 C CA . GLN A 1 93 ?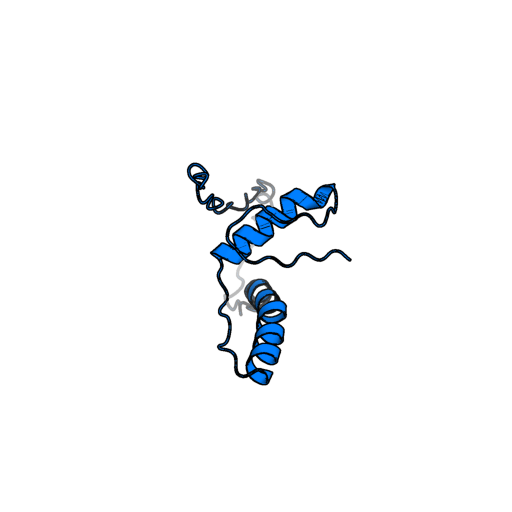 -5.815 3.097 12.006 1.00 93.81 93 GLN A CA 1
ATOM 714 C C . GLN A 1 93 ? -7.082 3.872 11.633 1.00 93.81 93 GLN A C 1
ATOM 716 O O . GLN A 1 93 ? -7.480 4.758 12.388 1.00 93.81 93 GLN A O 1
ATOM 721 N N . ARG A 1 94 ? -7.667 3.608 10.457 1.00 93.25 94 ARG A N 1
ATOM 722 C CA . ARG A 1 94 ? -8.836 4.315 9.901 1.00 93.25 94 ARG A CA 1
ATOM 723 C C . ARG A 1 94 ? -10.119 3.482 9.937 1.00 93.25 94 ARG A C 1
ATOM 725 O O . ARG A 1 94 ? -11.180 3.983 9.594 1.00 93.25 94 ARG A O 1
ATOM 732 N N . SER A 1 95 ? -10.070 2.223 10.376 1.00 91.88 95 SER A N 1
ATOM 733 C CA . SER A 1 95 ? -11.242 1.335 10.354 1.00 91.88 95 SER A CA 1
ATOM 734 C C . SER A 1 95 ? -12.383 1.788 11.272 1.00 91.88 95 SER A C 1
ATOM 736 O O . SER A 1 95 ? -13.508 1.334 11.103 1.00 91.88 95 SER A O 1
ATOM 738 N N . GLY A 1 96 ? -12.096 2.637 12.266 1.00 91.88 96 GLY A N 1
ATOM 739 C CA . GLY A 1 96 ? -13.098 3.171 13.192 1.00 91.88 96 GLY A CA 1
ATOM 740 C C . GLY A 1 96 ? -13.758 4.474 12.734 1.00 91.88 96 GLY A C 1
ATOM 741 O O . GLY A 1 96 ? -14.904 4.717 13.094 1.00 91.88 96 GLY A O 1
ATOM 742 N N . ASP A 1 97 ? -13.052 5.305 11.961 1.00 91.06 97 ASP A N 1
ATOM 743 C CA . ASP A 1 97 ? -13.546 6.613 11.501 1.00 91.06 97 ASP A CA 1
ATOM 744 C C . ASP A 1 97 ? -13.866 6.656 9.998 1.00 91.06 97 ASP A C 1
ATOM 746 O O . ASP A 1 97 ? -14.544 7.574 9.541 1.00 91.06 97 ASP A O 1
ATOM 750 N N . CYS A 1 98 ? -13.420 5.652 9.239 1.00 89.38 98 CYS A N 1
ATOM 751 C CA . CYS A 1 98 ? -13.591 5.516 7.792 1.00 89.38 98 CYS A CA 1
ATOM 752 C C . CYS A 1 98 ? -13.068 6.716 6.985 1.00 89.38 98 CYS A C 1
ATOM 754 O O . CYS A 1 98 ? -13.466 6.918 5.836 1.00 89.38 98 CYS A O 1
ATOM 756 N N . LEU A 1 99 ? -12.166 7.519 7.557 1.00 92.56 99 LEU A N 1
ATOM 757 C CA . LEU A 1 99 ? -11.647 8.705 6.885 1.00 92.56 99 LEU A CA 1
ATOM 758 C C . LEU A 1 99 ? -10.565 8.328 5.863 1.00 92.56 99 LEU A C 1
ATOM 760 O O . LEU A 1 99 ? -9.592 7.641 6.181 1.00 92.56 99 LEU A O 1
ATOM 764 N N . LEU A 1 100 ? -10.692 8.856 4.642 1.00 94.50 100 LEU A N 1
ATOM 765 C CA . LEU A 1 100 ? -9.733 8.682 3.542 1.00 94.50 100 LEU A CA 1
ATOM 766 C C . LEU A 1 100 ? -8.516 9.615 3.696 1.00 94.50 100 LEU A C 1
ATOM 768 O O . LEU A 1 100 ? -8.275 10.491 2.869 1.00 94.50 100 LEU A O 1
ATOM 772 N N . ILE A 1 101 ? -7.767 9.455 4.788 1.00 95.12 101 ILE A N 1
ATOM 773 C CA . ILE A 1 101 ? -6.584 10.269 5.103 1.00 95.12 101 ILE A CA 1
ATOM 774 C C . ILE A 1 101 ? -5.315 9.475 4.785 1.00 95.12 101 ILE A C 1
ATOM 776 O O . ILE A 1 101 ? -5.166 8.330 5.215 1.00 95.12 101 ILE A O 1
ATOM 780 N N . HIS A 1 102 ? -4.392 10.098 4.052 1.00 95.25 102 HIS A N 1
ATOM 781 C CA . HIS A 1 102 ? -3.078 9.533 3.744 1.00 95.25 102 HIS A CA 1
ATOM 782 C C . HIS A 1 102 ? -2.221 9.341 4.993 1.00 95.25 102 HIS A C 1
ATOM 784 O O . HIS A 1 102 ? -2.235 10.173 5.904 1.00 95.25 102 HIS A O 1
ATOM 790 N N . SER A 1 103 ? -1.446 8.256 5.022 1.00 90.88 103 SER A N 1
ATOM 791 C CA . SER A 1 103 ? -0.389 8.136 6.012 1.00 90.88 103 SER A CA 1
ATOM 792 C C . SER A 1 103 ? 0.717 9.083 5.564 1.00 90.88 103 SER A C 1
ATOM 794 O O . SER A 1 103 ? 1.091 9.115 4.393 1.00 90.88 103 SER A O 1
ATOM 796 N N . ASN A 1 104 ? 1.262 9.897 6.464 1.00 92.25 104 ASN A N 1
ATOM 797 C CA . ASN A 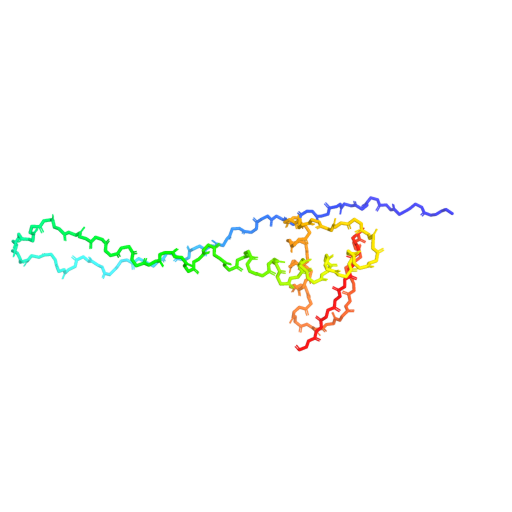1 104 ? 2.388 10.772 6.135 1.00 92.25 104 ASN A CA 1
ATOM 798 C C . ASN A 1 104 ? 3.678 9.952 5.896 1.00 92.25 104 ASN A C 1
ATOM 800 O O . ASN A 1 104 ? 4.713 10.277 6.464 1.00 92.25 104 ASN A O 1
ATOM 804 N N . SER A 1 105 ? 3.647 8.865 5.128 1.00 91.75 105 SER A N 1
ATOM 805 C CA . SER A 1 105 ? 4.776 7.998 4.805 1.00 91.75 105 SER A CA 1
ATOM 806 C C . SER A 1 105 ? 5.585 8.524 3.616 1.00 91.75 105 SER A C 1
ATOM 808 O O . SER A 1 105 ? 5.316 9.594 3.075 1.00 91.75 105 SER A O 1
ATOM 810 N N . ASN A 1 106 ? 6.617 7.768 3.232 1.00 92.44 106 ASN A N 1
ATOM 811 C CA . ASN A 1 106 ? 7.394 8.016 2.014 1.00 92.44 106 ASN A CA 1
ATOM 812 C C . ASN A 1 106 ? 6.942 7.122 0.843 1.00 92.44 106 ASN A C 1
ATOM 814 O O . ASN A 1 106 ? 7.589 7.115 -0.203 1.00 92.44 106 ASN A O 1
ATOM 818 N N . TYR A 1 107 ? 5.891 6.320 1.026 1.00 94.31 107 TYR A N 1
ATOM 819 C CA . TYR A 1 107 ? 5.346 5.469 -0.024 1.00 94.31 107 TYR A CA 1
ATOM 820 C C . TYR A 1 107 ? 4.248 6.210 -0.786 1.00 94.31 107 TYR A C 1
ATOM 822 O O . TYR A 1 107 ? 3.568 7.070 -0.233 1.00 94.31 107 TYR A O 1
ATOM 830 N N . GLY A 1 108 ? 4.069 5.869 -2.063 1.00 94.88 108 GLY A N 1
ATOM 831 C CA . GLY A 1 108 ? 2.860 6.261 -2.785 1.00 94.88 108 GLY A CA 1
ATOM 832 C C . GLY A 1 108 ? 1.663 5.479 -2.247 1.00 94.88 108 GLY A C 1
ATOM 833 O O . GLY A 1 108 ? 1.782 4.283 -1.980 1.00 94.88 108 GLY A O 1
ATOM 834 N N . GLU A 1 109 ? 0.518 6.139 -2.101 1.00 95.31 109 GLU A N 1
ATOM 835 C CA . GLU A 1 109 ? -0.666 5.559 -1.470 1.00 95.31 109 GLU A CA 1
ATOM 836 C C . GLU A 1 109 ? -1.925 5.812 -2.291 1.00 95.31 109 GLU A C 1
ATOM 838 O O . GLU A 1 109 ? -2.156 6.925 -2.752 1.00 95.31 109 GLU A O 1
ATOM 843 N N . ASN A 1 110 ? -2.771 4.786 -2.386 1.00 95.12 110 ASN A N 1
ATOM 844 C CA . ASN A 1 110 ? -4.146 4.887 -2.860 1.00 95.12 110 ASN A CA 1
ATOM 845 C C . ASN A 1 110 ? -5.056 4.341 -1.755 1.00 95.12 110 ASN A C 1
ATOM 847 O O . ASN A 1 110 ? -4.790 3.259 -1.231 1.00 95.12 110 ASN A O 1
ATOM 851 N N . ILE A 1 111 ? -6.123 5.066 -1.412 1.00 94.00 111 ILE A N 1
ATOM 852 C CA . ILE A 1 111 ? -7.075 4.684 -0.361 1.00 94.00 111 ILE A CA 1
ATOM 853 C C . ILE A 1 111 ? -8.469 4.624 -0.977 1.00 94.00 111 ILE A C 1
ATOM 855 O O . ILE A 1 111 ? -8.837 5.471 -1.789 1.00 94.00 111 ILE A O 1
ATOM 859 N N . PHE A 1 112 ? -9.233 3.605 -0.602 1.00 91.81 112 PHE A N 1
ATOM 860 C CA . PHE A 1 112 ? -10.594 3.384 -1.064 1.00 91.81 112 PHE A CA 1
ATOM 861 C C . PHE A 1 112 ? -11.471 2.973 0.120 1.00 91.81 112 PHE A C 1
ATOM 863 O O . PHE A 1 112 ? -11.016 2.239 0.997 1.00 91.81 112 PHE A O 1
ATOM 870 N N . TRP A 1 113 ? -12.724 3.418 0.112 1.00 84.12 113 TRP A N 1
ATOM 871 C CA . TRP A 1 113 ? -13.792 2.910 0.970 1.00 84.12 113 TRP A CA 1
ATOM 872 C C . TRP A 1 113 ? -15.009 2.592 0.095 1.00 84.12 113 TRP A C 1
ATOM 874 O O . TRP A 1 113 ? -15.183 3.210 -0.960 1.00 84.12 113 TRP A O 1
ATOM 884 N N . GLY A 1 114 ? -15.824 1.631 0.518 1.00 82.81 114 GLY A N 1
ATOM 885 C CA . GLY A 1 114 ? -17.026 1.187 -0.180 1.00 82.81 114 GLY A CA 1
ATOM 886 C C . GLY A 1 114 ? -17.866 0.268 0.685 1.00 82.81 114 GLY A C 1
ATOM 887 O O . GLY A 1 114 ? -17.361 -0.144 1.755 1.00 82.81 114 GLY A O 1
#